Protein AF-A0A812TGK9-F1 (afdb_monomer)

Radius of gyration: 20.02 Å; Cα contacts (8 Å, |Δi|>4): 102; chains: 1; bounding box: 54×36×59 Å

Mean predicted aligned error: 5.16 Å

InterPro domains:
  IPR002073 3'5'-cyclic nucleotide phosphodiesterase, catalytic domain [PF00233] (1-72)
  IPR002073 3'5'-cyclic nucleotide phosphodiesterase, catalytic domain [PS51845] (1-90)
  IPR036971 3'5'-cyclic nucleotide phosphodiesterase, catalytic domain superfamily [G3DSA:1.10.1300.10] (1-104)

Structure (mmCIF, N/CA/C/O backbone):
data_AF-A0A812TGK9-F1
#
_entry.id   AF-A0A812TGK9-F1
#
loop_
_atom_site.group_PDB
_atom_site.id
_atom_site.type_symbol
_atom_site.label_atom_id
_atom_site.label_alt_id
_atom_site.label_comp_id
_atom_site.label_asym_id
_atom_site.label_entity_id
_atom_site.label_seq_id
_atom_site.pdbx_PDB_ins_code
_atom_site.Cartn_x
_atom_site.Cartn_y
_atom_site.Cartn_z
_atom_site.occupancy
_atom_site.B_iso_or_equiv
_atom_site.auth_seq_id
_atom_site.auth_comp_id
_atom_site.auth_asym_id
_atom_site.auth_atom_id
_atom_site.pdbx_PDB_model_num
ATOM 1 N N . MET A 1 1 ? 1.122 -6.229 -11.075 1.00 71.06 1 MET A N 1
ATOM 2 C CA . MET A 1 1 ? -0.104 -5.538 -10.624 1.00 71.06 1 MET A CA 1
ATOM 3 C C . MET A 1 1 ? -0.983 -5.276 -11.803 1.00 71.06 1 MET A C 1
ATOM 5 O O . MET A 1 1 ? -0.499 -5.173 -12.928 1.00 71.06 1 MET A O 1
ATOM 9 N N . LYS A 1 2 ? -2.269 -5.189 -11.517 1.00 90.00 2 LYS A N 1
ATOM 10 C CA . LYS A 1 2 ? -3.303 -4.942 -12.498 1.00 90.00 2 LYS A CA 1
ATOM 11 C C . LYS A 1 2 ? -3.607 -3.436 -12.560 1.00 90.00 2 LYS A C 1
ATOM 13 O O . LYS A 1 2 ? -3.146 -2.691 -11.689 1.00 90.00 2 LYS A O 1
ATOM 18 N N . PRO A 1 3 ? -4.330 -2.993 -13.598 1.00 94.69 3 PRO A N 1
ATOM 19 C CA . PRO A 1 3 ? -4.935 -1.670 -13.626 1.00 94.69 3 PRO A CA 1
ATOM 20 C C . PRO A 1 3 ? -5.719 -1.362 -12.348 1.00 94.69 3 PRO A C 1
ATOM 22 O O . PRO A 1 3 ? -6.228 -2.280 -11.699 1.00 94.69 3 PRO A O 1
ATOM 25 N N . TRP A 1 4 ? -5.836 -0.071 -12.039 1.00 97.00 4 TRP A N 1
ATOM 26 C CA . TRP A 1 4 ? -6.445 0.443 -10.814 1.00 97.00 4 TRP A CA 1
ATOM 27 C C . TRP A 1 4 ? -7.756 -0.252 -10.435 1.00 97.00 4 TRP A C 1
ATOM 29 O O . TRP A 1 4 ? -7.817 -0.854 -9.372 1.00 97.00 4 TRP A O 1
ATOM 39 N N . ALA A 1 5 ? -8.748 -0.260 -11.332 1.00 97.12 5 ALA A N 1
ATOM 40 C CA . ALA A 1 5 ? -10.080 -0.806 -11.049 1.00 97.12 5 ALA A CA 1
ATOM 41 C C . ALA A 1 5 ? -10.051 -2.268 -10.567 1.00 97.12 5 ALA A C 1
ATOM 43 O O . ALA A 1 5 ? -10.828 -2.665 -9.707 1.00 97.12 5 ALA A O 1
ATOM 44 N N . ILE A 1 6 ? -9.120 -3.071 -11.091 1.00 97.38 6 ILE A N 1
ATOM 45 C CA . ILE A 1 6 ? -8.958 -4.463 -10.661 1.00 97.38 6 ILE A CA 1
ATOM 46 C C . ILE A 1 6 ? -8.260 -4.519 -9.301 1.00 97.38 6 ILE A C 1
ATOM 48 O O . ILE A 1 6 ? -8.658 -5.295 -8.441 1.00 97.38 6 ILE A O 1
ATOM 52 N N . CYS A 1 7 ? -7.204 -3.728 -9.098 1.00 96.56 7 CYS A N 1
ATOM 53 C CA . CYS A 1 7 ? -6.488 -3.697 -7.823 1.00 96.56 7 CYS A CA 1
ATOM 54 C C . CYS A 1 7 ? -7.362 -3.193 -6.672 1.00 96.56 7 CYS A C 1
ATOM 56 O O . CYS A 1 7 ? -7.275 -3.738 -5.578 1.00 96.56 7 CYS A O 1
ATOM 58 N N . GLU A 1 8 ? -8.192 -2.189 -6.928 1.00 97.44 8 GLU A N 1
ATOM 59 C CA . GLU A 1 8 ? -9.154 -1.661 -5.970 1.00 97.44 8 GLU A CA 1
ATOM 60 C C . GLU A 1 8 ? -10.174 -2.732 -5.570 1.00 97.44 8 GLU A C 1
ATOM 62 O O . GLU A 1 8 ? -10.309 -3.041 -4.390 1.00 97.44 8 GLU A O 1
ATOM 67 N N . HIS A 1 9 ? -10.803 -3.372 -6.559 1.00 97.69 9 HIS A N 1
ATOM 68 C CA . HIS A 1 9 ? -11.790 -4.417 -6.310 1.00 97.69 9 HIS A CA 1
ATOM 69 C C . HIS A 1 9 ? -11.203 -5.623 -5.562 1.00 97.69 9 HIS A C 1
ATOM 71 O O . HIS A 1 9 ? -11.809 -6.134 -4.626 1.00 97.69 9 HIS A O 1
ATOM 77 N N . LEU A 1 10 ? -9.998 -6.070 -5.931 1.00 97.56 10 LEU A N 1
ATOM 78 C CA . LEU A 1 10 ? -9.329 -7.165 -5.223 1.00 97.56 10 LEU A CA 1
ATOM 79 C C . LEU A 1 10 ? -8.973 -6.788 -3.781 1.00 97.56 10 LEU A C 1
ATOM 81 O O . LEU A 1 10 ? -9.041 -7.643 -2.903 1.00 97.56 10 LEU A O 1
ATOM 85 N N . ALA A 1 11 ? -8.604 -5.529 -3.527 1.00 97.00 11 ALA A N 1
ATOM 86 C CA . ALA A 1 11 ? -8.357 -5.061 -2.169 1.00 97.00 11 ALA A CA 1
ATOM 87 C C . ALA A 1 11 ? -9.630 -5.110 -1.311 1.00 97.00 11 ALA A C 1
ATOM 89 O O . ALA A 1 11 ? -9.531 -5.460 -0.137 1.00 97.00 11 ALA A O 1
ATOM 90 N N . ASP A 1 12 ? -10.798 -4.810 -1.889 1.00 96.75 12 ASP A N 1
ATOM 91 C CA . ASP A 1 12 ? -12.084 -4.939 -1.192 1.00 96.75 12 ASP A CA 1
ATOM 92 C C . ASP A 1 12 ? -12.377 -6.385 -0.825 1.00 96.75 12 ASP A C 1
ATOM 94 O O . ASP A 1 12 ? -12.572 -6.675 0.350 1.00 96.75 12 ASP A O 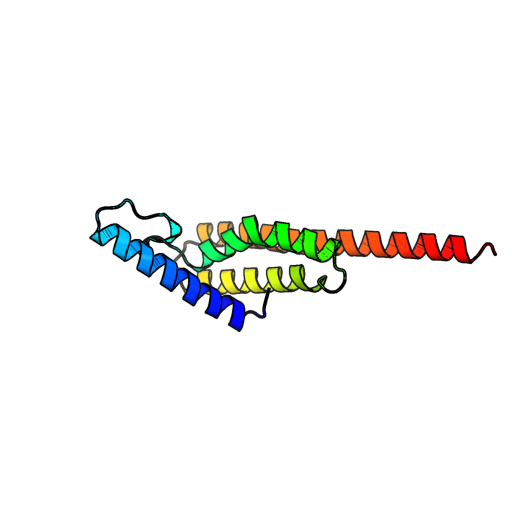1
ATOM 98 N N . LEU A 1 13 ? -12.291 -7.300 -1.792 1.00 98.25 13 LEU A N 1
ATOM 99 C CA . LEU A 1 13 ? -12.537 -8.722 -1.546 1.00 98.25 13 LEU A CA 1
ATOM 100 C C . LEU A 1 13 ? -11.600 -9.297 -0.471 1.00 98.25 13 LEU A C 1
ATOM 102 O O . LEU A 1 13 ? -12.047 -10.006 0.426 1.00 98.25 13 LEU A O 1
ATOM 106 N N . CYS A 1 14 ? -10.303 -8.970 -0.523 1.00 97.38 14 CYS A N 1
ATOM 107 C CA . CYS A 1 14 ? -9.351 -9.444 0.483 1.00 97.38 14 CYS A CA 1
ATOM 108 C C . CYS A 1 14 ? -9.638 -8.872 1.877 1.00 97.38 14 CYS A C 1
ATOM 110 O O . CYS A 1 14 ? -9.529 -9.591 2.868 1.00 97.38 14 CYS A O 1
ATOM 112 N N . LEU A 1 15 ? -9.983 -7.585 1.974 1.00 97.38 15 LEU A N 1
ATOM 113 C CA . LEU A 1 15 ? -10.309 -6.976 3.262 1.00 97.38 15 LEU A CA 1
ATOM 114 C C . LEU A 1 15 ? -11.630 -7.512 3.815 1.00 97.38 15 LEU A C 1
ATOM 116 O O . LEU A 1 15 ? -11.703 -7.782 5.006 1.00 97.38 15 LEU A O 1
ATOM 120 N N . GLU A 1 16 ? -12.642 -7.725 2.973 1.00 98.00 16 GLU A N 1
ATOM 121 C CA . GLU A 1 16 ? -13.896 -8.371 3.371 1.00 98.00 16 GLU A CA 1
ATOM 122 C C . GLU A 1 16 ? -13.652 -9.756 3.980 1.00 98.00 16 GLU A C 1
ATOM 124 O O . GLU A 1 16 ? -14.217 -10.066 5.030 1.00 98.00 16 GLU A O 1
ATOM 129 N N . GLU A 1 17 ? -12.768 -10.556 3.380 1.00 98.25 17 GLU A N 1
ATOM 130 C CA . GLU A 1 17 ? -12.376 -11.861 3.917 1.00 98.25 17 GLU A CA 1
ATOM 131 C C . GLU A 1 17 ? -11.661 -11.735 5.274 1.00 98.25 17 GLU A C 1
ATOM 133 O O . GLU A 1 17 ? -12.033 -12.414 6.235 1.00 98.25 17 GLU A O 1
ATOM 138 N N . PHE A 1 18 ? -10.690 -10.822 5.397 1.00 98.06 18 PHE A N 1
ATOM 139 C CA . PHE A 1 18 ? -9.988 -10.574 6.664 1.00 98.06 18 PHE A CA 1
ATOM 140 C C . PHE A 1 18 ? -10.938 -10.107 7.763 1.00 98.06 18 PHE A C 1
ATOM 142 O O . PHE A 1 18 ? -10.827 -10.532 8.912 1.00 98.06 18 PHE A O 1
ATOM 149 N N . PHE A 1 19 ? -11.901 -9.262 7.416 1.00 98.31 19 PHE A N 1
ATOM 150 C CA . PHE A 1 19 ? -12.887 -8.768 8.362 1.00 98.31 19 PHE A CA 1
ATOM 151 C C . PHE A 1 19 ? -13.874 -9.853 8.782 1.00 98.31 19 PHE A C 1
ATOM 153 O O . PHE A 1 19 ? -14.203 -9.941 9.961 1.00 98.31 19 PHE A O 1
ATOM 160 N N . ALA A 1 20 ? -14.309 -10.714 7.860 1.00 98.25 20 ALA A N 1
ATOM 161 C CA . ALA A 1 20 ? -15.135 -11.869 8.200 1.00 98.25 20 ALA A CA 1
ATOM 162 C C . ALA A 1 20 ? -14.403 -12.815 9.167 1.00 98.25 20 ALA A C 1
ATOM 164 O O . ALA A 1 20 ? -14.996 -13.298 10.134 1.00 98.25 20 ALA A O 1
ATOM 165 N N . GLN A 1 21 ? -13.100 -13.030 8.956 1.00 98.38 21 GLN A N 1
ATOM 166 C CA . GLN A 1 21 ? -12.271 -13.766 9.908 1.00 98.38 21 GLN A CA 1
ATOM 167 C C . GLN A 1 21 ? -12.205 -13.051 11.266 1.00 98.38 21 GLN A C 1
ATOM 169 O O . GLN A 1 21 ? -12.410 -13.690 12.296 1.00 98.38 21 GLN A O 1
ATOM 174 N N . GLY A 1 22 ? -11.951 -11.741 11.286 1.00 98.25 22 GLY A N 1
ATOM 175 C CA . GLY A 1 22 ? -11.844 -10.968 12.524 1.00 98.25 22 GLY A CA 1
ATOM 176 C C . GLY A 1 22 ? -13.132 -10.939 13.339 1.00 98.25 22 GLY A C 1
ATOM 177 O O . GLY A 1 22 ? -13.092 -11.068 14.561 1.00 98.25 22 GLY A O 1
ATOM 178 N N . ASP A 1 23 ? -14.285 -10.848 12.682 1.00 98.06 23 ASP A N 1
ATOM 179 C CA . ASP A 1 23 ? -15.582 -10.950 13.351 1.00 98.06 23 ASP A CA 1
ATOM 180 C C . ASP A 1 23 ? -15.753 -12.328 13.994 1.00 98.06 23 ASP A C 1
ATOM 182 O O . ASP A 1 23 ? -16.195 -12.434 15.141 1.00 98.06 23 ASP A O 1
ATOM 186 N N . LYS A 1 24 ? -15.313 -13.391 13.306 1.00 98.12 24 LYS A N 1
ATOM 187 C CA . LYS A 1 24 ? -15.358 -14.737 13.874 1.00 98.12 24 LYS A CA 1
ATOM 188 C C . LYS A 1 24 ? -14.406 -14.906 15.057 1.00 98.12 24 LYS A C 1
ATOM 190 O O . LYS A 1 24 ? -14.761 -15.560 16.036 1.00 98.12 24 LYS A O 1
ATOM 195 N N . GLU A 1 25 ? -13.222 -14.301 14.993 1.00 98.12 25 GLU A N 1
ATOM 196 C CA . GLU A 1 25 ? -12.275 -14.242 16.111 1.00 98.12 25 GLU A CA 1
ATOM 197 C C . GLU A 1 25 ? -12.919 -13.553 17.330 1.00 98.12 25 GLU A C 1
ATOM 199 O O . GLU A 1 25 ? -12.869 -14.114 18.428 1.00 98.12 25 GLU A O 1
ATOM 204 N N . LYS A 1 26 ? -13.623 -12.421 17.138 1.00 96.50 26 LYS A N 1
ATOM 205 C CA . LYS A 1 26 ? -14.378 -11.725 18.205 1.00 96.50 26 LYS A CA 1
ATOM 206 C C . LYS A 1 26 ? -15.441 -12.627 18.835 1.00 96.50 26 LYS A C 1
ATOM 208 O O . LYS A 1 26 ? -15.496 -12.731 20.059 1.00 96.50 26 LYS A O 1
ATOM 213 N N . GLU A 1 27 ? -16.260 -13.296 18.020 1.00 97.44 27 GLU A N 1
ATOM 214 C CA . GLU A 1 27 ? -17.310 -14.211 18.497 1.00 97.44 27 GLU A CA 1
ATOM 215 C C . GLU A 1 27 ? -16.757 -15.363 19.345 1.00 97.44 27 GLU A C 1
ATOM 217 O O . GLU A 1 27 ? -17.390 -15.793 20.307 1.00 97.44 27 GLU A O 1
ATOM 222 N N . LEU A 1 28 ? -15.579 -15.873 18.981 1.00 97.44 28 LEU A N 1
ATOM 223 C CA . LEU A 1 28 ? -14.926 -16.989 19.665 1.00 97.44 28 LEU A CA 1
ATOM 224 C C . LEU A 1 28 ? -14.090 -16.551 20.879 1.00 97.44 28 LEU A C 1
ATOM 226 O O . LEU A 1 28 ? -13.505 -17.403 21.547 1.00 97.44 28 LEU A O 1
ATOM 230 N N . GLY A 1 29 ? -14.006 -15.249 21.172 1.00 96.81 29 GLY A N 1
ATOM 231 C CA . GLY A 1 29 ? -13.150 -14.712 22.234 1.00 96.81 29 GLY A CA 1
ATOM 232 C C . GLY A 1 29 ? -11.649 -14.827 21.934 1.00 96.81 29 GLY A C 1
ATOM 233 O O . GLY A 1 29 ? -10.834 -14.812 22.857 1.00 96.81 29 GLY A O 1
ATOM 234 N N . ILE A 1 30 ? -11.275 -14.957 20.658 1.00 96.94 30 ILE A N 1
ATOM 235 C CA . ILE A 1 30 ? -9.887 -15.033 20.192 1.00 96.94 30 ILE A CA 1
ATOM 236 C C . ILE A 1 30 ? -9.373 -13.607 19.930 1.00 96.94 30 ILE A C 1
ATOM 238 O O . ILE A 1 30 ? -10.102 -12.785 19.371 1.00 96.94 30 ILE A O 1
ATOM 242 N N . PRO A 1 31 ? -8.120 -13.278 20.298 1.00 96.81 31 PRO A N 1
ATOM 243 C CA . PRO A 1 31 ? -7.530 -11.990 19.953 1.00 96.81 31 PRO A CA 1
ATOM 244 C C . PRO A 1 31 ? -7.509 -11.745 18.436 1.00 96.81 31 PRO A C 1
ATOM 246 O O . PRO A 1 31 ? -6.851 -12.470 17.689 1.00 96.81 31 PRO A O 1
ATOM 249 N N . VAL A 1 32 ? -8.195 -10.685 18.005 1.00 97.31 32 VAL A N 1
ATOM 250 C CA . VAL A 1 32 ? -8.310 -10.301 16.592 1.00 97.31 32 VAL A CA 1
ATOM 251 C C . VAL A 1 32 ? -6.984 -9.764 16.072 1.00 97.31 32 VAL A C 1
ATOM 253 O O . VAL A 1 32 ? -6.366 -8.896 16.697 1.00 97.31 32 VAL A O 1
ATOM 256 N N . GLN A 1 33 ? -6.551 -10.247 14.909 1.00 94.56 33 GLN A N 1
ATOM 257 C CA . GLN A 1 33 ? -5.344 -9.729 14.262 1.00 94.56 33 GLN A CA 1
ATOM 258 C C . GLN A 1 33 ? -5.558 -8.311 13.715 1.00 94.56 33 GLN A C 1
ATOM 260 O O . GLN A 1 33 ? -6.646 -7.944 13.284 1.00 94.56 33 GLN A O 1
ATOM 265 N N . MET A 1 34 ? -4.493 -7.505 13.680 1.00 92.81 34 MET A N 1
ATOM 266 C CA . MET A 1 34 ? -4.573 -6.074 13.342 1.00 92.81 34 MET A CA 1
ATOM 267 C C . MET A 1 34 ? -5.268 -5.781 12.000 1.00 92.81 34 MET A C 1
ATOM 269 O O . MET A 1 34 ? -6.011 -4.809 11.907 1.00 92.81 34 MET A O 1
ATOM 273 N N . LEU A 1 35 ? -5.029 -6.599 10.970 1.00 94.50 35 LEU A N 1
ATOM 274 C CA . LEU A 1 35 ? -5.623 -6.419 9.637 1.00 94.50 35 LEU A CA 1
ATOM 275 C C . LEU A 1 35 ? -7.034 -7.010 9.506 1.00 94.50 35 LEU A C 1
ATOM 277 O O . LEU A 1 35 ? -7.717 -6.724 8.527 1.00 94.50 35 LEU A O 1
ATOM 281 N N . ASN A 1 36 ? -7.463 -7.794 10.492 1.00 97.19 36 ASN A N 1
ATOM 282 C CA . ASN A 1 36 ? -8.768 -8.443 10.520 1.00 97.19 36 ASN A CA 1
ATOM 283 C C . ASN A 1 36 ? -9.810 -7.591 11.263 1.00 97.19 36 ASN A C 1
ATOM 285 O O . ASN A 1 36 ? -11.006 -7.848 11.178 1.00 97.19 36 ASN A O 1
ATOM 289 N N . ASP A 1 37 ? -9.384 -6.558 11.995 1.00 96.56 37 ASP A N 1
ATOM 290 C CA . ASP A 1 37 ? -10.290 -5.701 12.757 1.00 96.56 37 ASP A CA 1
ATOM 291 C C . ASP A 1 37 ? -10.833 -4.547 11.897 1.00 96.56 37 ASP A C 1
ATOM 293 O O . ASP A 1 37 ? -10.199 -3.493 11.765 1.00 96.56 37 ASP A O 1
ATOM 297 N N . ARG A 1 38 ? -12.031 -4.735 11.325 1.00 95.75 38 ARG A N 1
ATOM 298 C CA . ARG A 1 38 ? -12.710 -3.739 10.470 1.00 95.75 38 ARG A CA 1
ATOM 299 C C . ARG A 1 38 ? -12.893 -2.368 11.123 1.00 95.75 38 ARG A C 1
ATOM 301 O O . ARG A 1 38 ? -12.960 -1.367 10.418 1.00 95.75 38 ARG A O 1
ATOM 308 N N . ASP A 1 39 ? -12.912 -2.312 12.453 1.00 93.19 39 ASP A N 1
ATOM 309 C CA . ASP A 1 39 ? -13.086 -1.069 13.211 1.00 93.19 39 ASP A CA 1
ATOM 310 C C . ASP A 1 39 ? -11.791 -0.241 13.287 1.00 93.19 39 ASP A C 1
ATOM 312 O O . ASP A 1 39 ? -11.813 0.934 13.652 1.00 93.19 39 ASP A O 1
ATOM 316 N N . LYS A 1 40 ? -10.642 -0.848 12.960 1.00 93.19 40 LYS A N 1
ATOM 317 C CA . LYS A 1 40 ? -9.313 -0.229 13.088 1.00 93.19 40 LYS A CA 1
ATOM 318 C C . LYS A 1 40 ? -8.582 -0.071 11.762 1.00 93.19 40 LYS A C 1
ATOM 320 O O . LYS A 1 40 ? -7.670 0.752 11.662 1.00 93.19 40 LYS A O 1
ATOM 325 N N . VAL A 1 41 ? -8.932 -0.858 10.748 1.00 95.50 41 VAL A N 1
ATOM 326 C CA . VAL A 1 41 ? -8.221 -0.832 9.468 1.00 95.50 41 VAL A CA 1
ATOM 327 C C . VAL A 1 41 ? -8.589 0.409 8.659 1.00 95.50 41 VAL A C 1
ATOM 329 O O . VAL A 1 41 ? -9.698 0.558 8.155 1.00 95.50 41 VAL A O 1
ATOM 332 N N . ASN A 1 42 ? -7.598 1.270 8.424 1.00 95.25 42 ASN A N 1
ATOM 333 C CA . ASN A 1 42 ? -7.669 2.270 7.366 1.00 95.25 42 ASN A CA 1
ATOM 334 C C . ASN A 1 42 ? -7.285 1.612 6.031 1.00 95.25 42 ASN A C 1
ATOM 336 O O . ASN A 1 42 ? -6.101 1.371 5.774 1.00 95.25 42 ASN A O 1
ATOM 340 N N . ARG A 1 43 ? -8.284 1.316 5.188 1.00 95.38 43 ARG A N 1
ATOM 341 C CA . ARG A 1 43 ? -8.106 0.619 3.900 1.00 95.38 43 ARG A CA 1
ATOM 342 C C . ARG A 1 43 ? -7.007 1.252 3.032 1.00 95.38 43 ARG A C 1
ATOM 344 O O . ARG A 1 43 ? -6.045 0.544 2.737 1.00 95.38 43 ARG A O 1
ATOM 351 N N . PRO A 1 44 ? -7.055 2.550 2.669 1.00 96.44 44 PRO A N 1
ATOM 352 C CA . PRO A 1 44 ? -6.009 3.142 1.835 1.00 96.44 44 PRO A CA 1
ATOM 353 C C . PRO A 1 44 ? -4.604 3.041 2.433 1.00 96.44 44 PRO A C 1
ATOM 355 O O . PRO A 1 44 ? -3.656 2.668 1.743 1.00 96.44 44 PRO A O 1
ATOM 358 N N . ASN A 1 45 ? -4.459 3.322 3.729 1.00 95.44 45 ASN A N 1
ATOM 359 C CA . ASN A 1 45 ? -3.163 3.280 4.399 1.00 95.44 45 ASN A CA 1
ATOM 360 C C . ASN A 1 45 ? -2.599 1.848 4.451 1.00 95.44 45 ASN A C 1
ATOM 362 O O . ASN A 1 45 ? -1.414 1.639 4.174 1.00 95.44 45 ASN A O 1
ATOM 366 N N . SER A 1 46 ? -3.462 0.862 4.718 1.00 96.69 46 SER A N 1
ATOM 367 C CA . SER A 1 46 ? -3.122 -0.564 4.689 1.00 96.69 46 SER A CA 1
ATOM 368 C C . SER A 1 46 ? -2.605 -0.992 3.310 1.00 96.69 46 SER A C 1
ATOM 370 O O . SER A 1 46 ? -1.532 -1.590 3.208 1.00 96.69 46 SER A O 1
ATOM 372 N N . GLN A 1 47 ? -3.287 -0.589 2.232 1.00 97.81 47 GLN A N 1
ATOM 373 C CA . GLN A 1 47 ? -2.882 -0.920 0.861 1.00 97.81 47 GLN A CA 1
ATOM 374 C C . GLN A 1 47 ? -1.565 -0.242 0.456 1.00 97.81 47 GLN A C 1
ATOM 376 O O . GLN A 1 47 ? -0.695 -0.886 -0.133 1.00 97.81 47 GLN A O 1
ATOM 381 N N . VAL A 1 48 ? -1.356 1.025 0.835 1.00 97.88 48 VAL A N 1
ATOM 382 C CA . VAL A 1 48 ? -0.066 1.713 0.635 1.00 97.88 48 VAL A CA 1
ATOM 383 C C . VAL A 1 48 ? 1.056 1.006 1.400 1.00 97.88 48 VAL A C 1
ATOM 385 O O . VAL A 1 48 ? 2.145 0.836 0.857 1.00 97.88 48 VAL A O 1
ATOM 388 N N . GLY A 1 49 ? 0.802 0.540 2.627 1.00 97.06 49 GLY A N 1
ATOM 389 C CA . GLY A 1 49 ? 1.764 -0.254 3.401 1.00 97.06 49 GLY A CA 1
ATOM 390 C C . GLY A 1 49 ? 2.113 -1.579 2.747 1.00 97.06 49 GLY A C 1
ATOM 391 O O . GLY A 1 49 ? 3.292 -1.904 2.609 1.00 97.06 49 GLY A O 1
ATOM 392 N N . PHE A 1 50 ? 1.112 -2.313 2.274 1.00 97.19 50 PHE A N 1
ATOM 393 C CA . PHE A 1 50 ? 1.340 -3.561 1.561 1.00 97.19 50 PHE A CA 1
ATOM 394 C C . PHE A 1 50 ? 2.151 -3.344 0.274 1.00 97.19 50 PHE A C 1
ATOM 396 O O . PHE A 1 50 ? 3.095 -4.090 -0.007 1.00 97.19 50 PHE A O 1
ATOM 403 N N . ILE A 1 51 ? 1.859 -2.270 -0.468 1.00 97.75 51 ILE A N 1
ATOM 404 C CA . ILE A 1 51 ? 2.655 -1.877 -1.631 1.00 97.75 51 ILE A CA 1
ATOM 405 C C . ILE A 1 51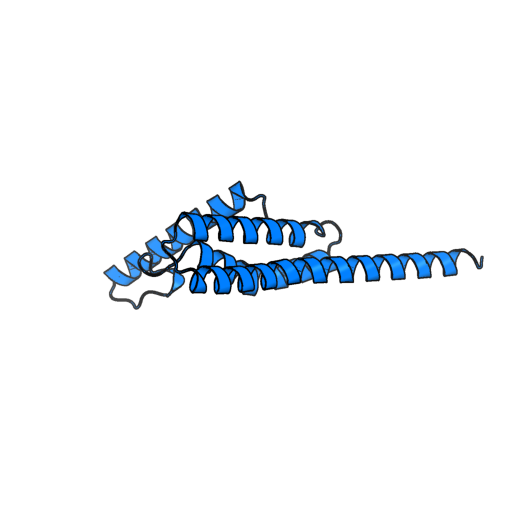 ? 4.097 -1.551 -1.232 1.00 97.75 51 ILE A C 1
ATOM 407 O O . ILE A 1 51 ? 5.022 -2.082 -1.838 1.00 97.75 51 ILE A O 1
ATOM 411 N N . GLU A 1 52 ? 4.299 -0.706 -0.223 1.00 97.69 52 GLU A N 1
ATOM 412 C CA . GLU A 1 52 ? 5.619 -0.236 0.209 1.00 97.69 52 GLU A CA 1
ATOM 413 C C . GLU A 1 52 ? 6.532 -1.381 0.665 1.00 97.69 52 GLU A C 1
ATOM 415 O O . GLU A 1 52 ? 7.698 -1.447 0.256 1.00 97.69 52 GLU A O 1
ATOM 420 N N . PHE A 1 53 ? 6.005 -2.280 1.498 1.00 97.38 53 PHE A N 1
ATOM 421 C CA . PHE A 1 53 ? 6.817 -3.263 2.214 1.00 97.38 53 PHE A CA 1
ATOM 422 C C . PHE A 1 53 ? 6.851 -4.643 1.559 1.00 97.38 53 PHE A C 1
ATOM 424 O O . PHE A 1 53 ? 7.851 -5.341 1.708 1.00 97.38 53 PHE A O 1
ATOM 431 N N . VAL A 1 54 ? 5.814 -5.035 0.813 1.00 96.94 54 VAL A N 1
ATOM 432 C CA . VAL A 1 54 ? 5.721 -6.384 0.227 1.00 96.94 54 VAL A CA 1
ATOM 433 C C . VAL A 1 54 ? 5.824 -6.333 -1.291 1.00 96.94 54 VAL A C 1
ATOM 435 O O . VAL A 1 54 ? 6.693 -6.974 -1.886 1.00 96.94 54 VAL A O 1
ATOM 438 N N . ILE A 1 55 ? 4.964 -5.547 -1.940 1.00 96.94 55 ILE A N 1
ATOM 439 C CA . ILE A 1 55 ? 4.841 -5.603 -3.399 1.00 96.94 55 ILE A CA 1
ATOM 440 C C . ILE A 1 55 ? 5.977 -4.859 -4.103 1.00 96.94 55 ILE A C 1
ATOM 442 O O . ILE A 1 55 ? 6.448 -5.328 -5.137 1.00 96.94 55 ILE A O 1
ATOM 446 N N . ALA A 1 56 ? 6.449 -3.733 -3.565 1.00 96.12 56 ALA A N 1
ATOM 447 C CA . ALA A 1 56 ? 7.518 -2.953 -4.179 1.00 96.12 56 ALA A CA 1
ATOM 448 C C . ALA A 1 56 ? 8.837 -3.741 -4.298 1.00 96.12 56 ALA A C 1
ATOM 450 O O . ALA A 1 56 ? 9.344 -3.827 -5.419 1.00 96.12 56 ALA A O 1
ATOM 451 N N . PRO A 1 57 ? 9.372 -4.383 -3.232 1.00 95.81 57 PRO A N 1
ATOM 452 C CA . PRO A 1 57 ? 10.557 -5.233 -3.363 1.00 95.81 57 PRO A CA 1
ATOM 453 C C . PRO A 1 57 ? 10.374 -6.356 -4.388 1.00 95.81 57 PRO A C 1
ATOM 455 O O . PRO A 1 57 ? 11.247 -6.564 -5.227 1.00 95.81 57 PRO A O 1
ATOM 458 N N . LEU A 1 58 ? 9.228 -7.044 -4.363 1.00 96.00 58 LEU A N 1
ATOM 459 C CA . LEU A 1 58 ? 8.939 -8.137 -5.291 1.00 96.00 58 LEU A CA 1
ATOM 460 C C . LEU A 1 58 ? 8.916 -7.653 -6.748 1.00 96.00 58 LEU A C 1
ATOM 462 O O . LEU A 1 58 ? 9.549 -8.246 -7.619 1.00 96.00 58 LEU A O 1
ATOM 466 N N . ALA A 1 59 ? 8.212 -6.555 -7.012 1.00 95.06 59 ALA A N 1
ATOM 467 C CA . ALA A 1 59 ? 8.060 -5.993 -8.347 1.00 95.06 59 ALA A CA 1
ATOM 468 C C . ALA A 1 59 ? 9.384 -5.542 -8.962 1.00 95.06 59 ALA A C 1
ATOM 470 O O . ALA A 1 59 ? 9.600 -5.741 -10.156 1.00 95.06 59 ALA A O 1
ATOM 471 N N . GLU A 1 60 ? 10.268 -4.953 -8.157 1.00 93.56 60 GLU A N 1
ATOM 472 C CA . GLU A 1 60 ? 11.607 -4.559 -8.594 1.00 93.56 60 GLU A CA 1
ATOM 473 C C . GLU A 1 60 ? 12.416 -5.779 -9.038 1.00 93.56 60 GLU A C 1
ATOM 475 O O . GLU A 1 60 ? 12.963 -5.781 -10.140 1.00 93.56 60 GLU A O 1
ATOM 480 N N . GLN A 1 61 ? 12.433 -6.852 -8.239 1.00 93.94 61 GLN A N 1
ATOM 481 C CA . GLN A 1 61 ? 13.130 -8.086 -8.619 1.00 93.94 61 GLN A CA 1
ATOM 482 C C . GLN A 1 61 ? 12.530 -8.706 -9.886 1.00 93.94 61 GLN A C 1
ATOM 484 O O . GLN A 1 61 ? 13.259 -9.043 -10.818 1.00 93.94 61 GLN A O 1
ATOM 489 N N . MET A 1 62 ? 11.198 -8.782 -9.974 1.00 94.81 62 MET A N 1
ATOM 490 C CA . MET A 1 62 ? 10.510 -9.306 -11.158 1.00 94.81 62 MET A CA 1
ATOM 491 C C . MET A 1 62 ? 10.834 -8.500 -12.417 1.00 94.81 62 MET A C 1
ATOM 493 O O . MET A 1 62 ? 11.104 -9.084 -13.461 1.00 94.81 62 MET A O 1
ATOM 497 N N . ALA A 1 63 ? 10.837 -7.170 -12.332 1.00 93.12 63 ALA A N 1
ATOM 498 C CA . ALA A 1 63 ? 11.136 -6.309 -13.468 1.00 93.12 63 ALA A CA 1
ATOM 499 C C . ALA A 1 63 ? 12.615 -6.383 -13.891 1.00 93.12 63 ALA A C 1
ATOM 501 O O . ALA A 1 63 ? 12.906 -6.176 -15.068 1.00 93.12 63 ALA A O 1
ATOM 502 N N . MET A 1 64 ? 13.544 -6.670 -12.970 1.00 90.75 64 MET A N 1
ATOM 503 C CA . MET A 1 64 ? 14.950 -6.916 -13.319 1.00 90.75 64 MET A CA 1
ATOM 504 C C . MET A 1 64 ? 15.139 -8.246 -14.049 1.00 90.75 64 MET A C 1
ATOM 506 O O . MET A 1 64 ? 15.834 -8.280 -15.059 1.00 90.75 64 MET A O 1
ATOM 510 N N . ILE A 1 65 ? 14.519 -9.320 -13.552 1.00 93.06 65 ILE A N 1
ATOM 511 C CA . ILE A 1 65 ? 14.687 -10.677 -14.094 1.00 93.06 65 ILE A CA 1
ATOM 512 C C . ILE A 1 65 ? 13.913 -10.851 -15.406 1.00 93.06 65 ILE A C 1
ATOM 514 O O . ILE A 1 65 ? 14.393 -11.494 -16.335 1.00 93.06 65 ILE A O 1
ATOM 518 N N . PHE A 1 66 ? 12.720 -10.261 -15.497 1.00 93.94 66 PHE A N 1
ATOM 519 C CA . PHE A 1 66 ? 11.825 -10.393 -16.641 1.00 93.94 66 PHE A CA 1
ATOM 520 C C . PHE A 1 66 ? 11.609 -9.021 -17.294 1.00 93.94 66 PHE A C 1
ATOM 522 O O . PHE A 1 66 ? 10.737 -8.260 -16.863 1.00 93.94 66 PHE A O 1
ATOM 529 N N . PRO A 1 67 ? 12.350 -8.683 -18.368 1.00 88.12 67 PRO A N 1
ATOM 530 C CA . PRO A 1 67 ? 12.267 -7.369 -19.005 1.00 88.12 67 PRO A CA 1
ATOM 531 C C . PRO A 1 67 ? 10.857 -6.977 -19.458 1.00 88.12 67 PRO A C 1
ATOM 533 O O . PRO A 1 67 ? 10.501 -5.804 -19.354 1.00 88.12 67 PRO A O 1
ATOM 536 N N . GLY A 1 68 ? 10.034 -7.950 -19.876 1.00 92.75 68 GLY A N 1
ATOM 537 C CA . GLY A 1 68 ? 8.629 -7.743 -20.255 1.00 92.75 68 GLY A CA 1
ATOM 538 C C . GLY A 1 68 ? 7.719 -7.271 -19.112 1.00 92.75 68 GLY A C 1
ATOM 539 O O . GLY A 1 68 ? 6.578 -6.889 -19.350 1.00 92.75 68 GLY A O 1
ATOM 540 N N . LEU A 1 69 ? 8.219 -7.261 -17.874 1.00 94.31 69 LEU A N 1
ATOM 541 C CA . LEU A 1 69 ? 7.529 -6.765 -16.686 1.00 94.31 69 LEU A CA 1
ATOM 542 C C . LEU A 1 69 ? 8.025 -5.375 -16.243 1.00 94.31 69 LEU A C 1
ATOM 544 O O . LEU A 1 69 ? 7.729 -4.933 -15.133 1.00 94.31 69 LEU A O 1
ATOM 548 N N . SER A 1 70 ? 8.751 -4.646 -17.098 1.00 90.62 70 SER A N 1
ATOM 549 C CA . SER A 1 70 ? 9.232 -3.279 -16.822 1.00 90.62 70 SER A CA 1
ATOM 550 C C . SER A 1 70 ? 8.124 -2.258 -16.546 1.00 90.62 70 SER A C 1
ATOM 552 O O . SER A 1 70 ? 8.384 -1.228 -15.933 1.00 90.62 70 SER A O 1
ATOM 554 N N . PHE A 1 71 ? 6.885 -2.549 -16.945 1.00 91.25 71 PHE A N 1
ATOM 555 C CA . PHE A 1 71 ? 5.727 -1.696 -16.680 1.00 91.25 71 PHE A CA 1
ATOM 556 C C . PHE A 1 71 ? 5.251 -1.750 -15.216 1.00 91.25 71 PHE A C 1
ATOM 558 O O . PHE A 1 71 ? 4.528 -0.860 -14.768 1.00 91.25 71 PHE A O 1
ATOM 565 N N . LEU A 1 72 ? 5.636 -2.783 -14.452 1.00 94.12 72 LEU A N 1
ATOM 566 C CA . LEU A 1 72 ? 5.136 -3.002 -13.091 1.00 94.12 72 LEU A CA 1
ATOM 567 C C . LEU A 1 72 ? 5.395 -1.820 -12.135 1.00 94.12 72 LEU A C 1
ATOM 569 O O . LEU A 1 72 ? 4.444 -1.410 -11.468 1.00 94.12 72 LEU A O 1
ATOM 573 N N . PRO A 1 73 ? 6.604 -1.224 -12.060 1.00 93.12 73 PRO A N 1
ATOM 574 C CA . PRO A 1 73 ? 6.862 -0.096 -11.161 1.00 93.12 73 PRO A CA 1
ATOM 575 C C . PRO A 1 73 ? 6.029 1.146 -11.503 1.00 93.12 73 PRO A C 1
ATOM 577 O O . PRO A 1 73 ? 5.573 1.847 -10.601 1.00 93.12 73 PRO A O 1
ATOM 580 N N . ALA A 1 74 ? 5.776 1.401 -12.792 1.00 92.19 74 ALA A N 1
ATOM 581 C CA . ALA A 1 74 ? 4.923 2.510 -13.219 1.00 92.19 74 ALA A CA 1
ATOM 582 C C . ALA A 1 74 ? 3.468 2.291 -12.772 1.00 92.19 74 ALA A C 1
ATOM 584 O O . ALA A 1 74 ? 2.870 3.183 -12.168 1.00 92.19 74 ALA A O 1
ATOM 585 N N . ASN A 1 75 ? 2.936 1.078 -12.963 1.00 95.19 75 ASN A N 1
ATOM 586 C CA . ASN A 1 75 ? 1.596 0.724 -12.488 1.00 95.19 75 ASN A CA 1
ATOM 587 C C . ASN A 1 75 ? 1.479 0.797 -10.956 1.00 95.19 75 ASN A C 1
ATOM 589 O O . ASN A 1 75 ? 0.462 1.269 -10.453 1.00 95.19 75 ASN A O 1
ATOM 593 N N . LEU A 1 76 ? 2.501 0.373 -10.197 1.00 96.31 76 LEU A N 1
ATOM 594 C CA . LEU A 1 76 ? 2.501 0.554 -8.737 1.00 96.31 76 LEU A CA 1
ATOM 595 C C . LEU A 1 76 ? 2.476 2.012 -8.333 1.00 96.31 76 LEU A C 1
ATOM 597 O O . LEU A 1 76 ? 1.752 2.360 -7.404 1.00 96.31 76 LEU A O 1
ATOM 601 N N . SER A 1 77 ? 3.274 2.848 -8.997 1.00 96.62 77 SER A N 1
ATOM 602 C CA . SER A 1 77 ? 3.310 4.273 -8.699 1.00 96.62 77 SER A CA 1
ATOM 603 C C . SER A 1 77 ? 1.924 4.891 -8.880 1.00 96.62 77 SER A C 1
ATOM 605 O O . SER A 1 77 ? 1.468 5.596 -7.985 1.00 96.62 77 SER A O 1
ATOM 607 N N . ALA A 1 78 ? 1.239 4.577 -9.985 1.00 97.19 78 ALA A N 1
ATOM 608 C CA . ALA A 1 78 ? -0.115 5.060 -10.249 1.00 97.19 78 ALA A CA 1
ATOM 609 C C . ALA A 1 78 ? -1.126 4.542 -9.211 1.00 97.19 78 ALA A C 1
ATOM 611 O O . ALA A 1 78 ? -1.844 5.326 -8.602 1.00 97.19 78 ALA A O 1
ATOM 612 N N . ASN A 1 79 ? -1.126 3.237 -8.919 1.00 97.88 79 ASN A N 1
ATOM 613 C CA . ASN A 1 79 ? -2.031 2.673 -7.912 1.00 97.88 79 ASN A CA 1
ATOM 614 C C . ASN A 1 79 ? -1.783 3.263 -6.513 1.00 97.88 79 ASN A C 1
ATOM 616 O O . ASN A 1 79 ? -2.728 3.499 -5.771 1.00 97.88 79 ASN A O 1
ATOM 620 N N . THR A 1 80 ? -0.524 3.531 -6.151 1.00 98.06 80 THR A N 1
ATOM 621 C CA . THR A 1 80 ? -0.170 4.178 -4.875 1.00 98.06 80 THR A CA 1
ATOM 622 C C . THR A 1 80 ? -0.744 5.594 -4.792 1.00 98.06 80 THR A C 1
ATOM 624 O O . THR A 1 80 ? -1.225 5.995 -3.737 1.00 98.06 80 THR A O 1
ATOM 627 N N . GLN A 1 81 ? -0.728 6.343 -5.899 1.00 97.88 81 GLN A N 1
ATOM 628 C CA . GLN A 1 81 ? -1.322 7.682 -5.968 1.00 97.88 81 GLN A CA 1
ATOM 629 C C . GLN A 1 81 ? -2.848 7.631 -5.859 1.00 97.88 81 GLN A C 1
ATOM 631 O O . GLN A 1 81 ? -3.412 8.375 -5.066 1.00 97.88 81 GLN A O 1
ATOM 636 N N . ASN A 1 82 ? -3.506 6.700 -6.548 1.00 98.00 82 ASN A N 1
ATOM 637 C CA . ASN A 1 82 ? -4.961 6.540 -6.458 1.00 98.00 82 ASN A CA 1
ATOM 638 C C . ASN A 1 82 ? -5.412 6.177 -5.032 1.00 98.00 82 ASN A C 1
ATOM 640 O O . ASN A 1 82 ? -6.384 6.730 -4.522 1.00 98.00 82 ASN A O 1
ATOM 644 N N . TRP A 1 83 ? -4.664 5.313 -4.334 1.00 98.00 83 TRP A N 1
ATOM 645 C CA . TRP A 1 83 ? -4.900 5.071 -2.907 1.00 98.00 83 TRP A CA 1
ATOM 646 C C . TRP A 1 83 ? -4.753 6.343 -2.072 1.00 98.00 83 TRP A C 1
ATOM 648 O O . TRP A 1 83 ? -5.523 6.552 -1.132 1.00 98.00 83 TRP A O 1
ATOM 658 N N . ALA A 1 84 ? -3.794 7.204 -2.416 1.00 96.94 84 ALA A N 1
ATOM 659 C CA . ALA A 1 84 ? -3.623 8.479 -1.739 1.00 96.94 84 ALA A CA 1
ATOM 660 C C . ALA A 1 84 ? -4.825 9.408 -1.930 1.00 96.94 84 ALA A C 1
ATOM 662 O O . ALA A 1 84 ? -5.278 10.036 -0.975 1.00 96.94 84 ALA A O 1
ATOM 663 N N . GLU A 1 85 ? -5.370 9.459 -3.143 1.00 96.44 85 GLU A N 1
ATOM 664 C CA . GLU A 1 85 ? -6.561 10.243 -3.466 1.00 96.44 85 GLU A CA 1
ATOM 665 C C . GLU A 1 85 ? -7.788 9.754 -2.696 1.00 96.44 85 GLU A C 1
ATOM 667 O O . GLU A 1 85 ? -8.469 10.568 -2.073 1.00 96.44 85 GLU A O 1
ATOM 672 N N . ILE A 1 86 ? -8.022 8.437 -2.644 1.00 96.25 86 ILE A N 1
ATOM 673 C CA . ILE A 1 86 ? -9.120 7.857 -1.853 1.00 96.25 86 ILE A CA 1
ATOM 674 C C . ILE A 1 86 ? -8.983 8.213 -0.378 1.00 96.25 86 ILE A C 1
ATOM 676 O O . ILE A 1 86 ? -9.965 8.588 0.262 1.00 96.25 86 ILE A O 1
ATOM 680 N N . TRP A 1 87 ? -7.770 8.113 0.173 1.00 96.31 87 TRP A N 1
ATOM 681 C CA . TRP A 1 87 ? -7.536 8.479 1.565 1.00 96.31 87 TRP A CA 1
ATOM 682 C C . TRP A 1 87 ? -7.896 9.943 1.822 1.00 96.31 87 TRP A C 1
ATOM 684 O O . TRP A 1 87 ? -8.640 10.226 2.754 1.00 96.31 87 TRP A O 1
ATOM 694 N N . LYS A 1 88 ? -7.444 10.864 0.962 1.00 93.62 88 LYS A N 1
ATOM 695 C CA . LYS A 1 88 ? -7.737 12.297 1.102 1.00 93.62 88 LYS A CA 1
ATOM 696 C C . LYS A 1 88 ? -9.228 12.604 0.980 1.00 93.62 88 LYS A C 1
ATOM 698 O O . LYS A 1 88 ? -9.733 13.391 1.769 1.00 93.62 88 LYS A O 1
ATOM 703 N N . GLN A 1 89 ? -9.927 11.979 0.031 1.00 92.44 89 GLN A N 1
ATOM 704 C CA . GLN A 1 89 ? -11.365 12.182 -0.183 1.00 92.44 89 GLN A CA 1
ATOM 705 C C . GLN A 1 89 ? -12.214 11.657 0.983 1.00 92.44 89 GLN A C 1
ATOM 707 O O . GLN A 1 89 ? -13.229 12.260 1.319 1.00 92.44 89 GLN A O 1
ATOM 712 N N . GLY A 1 90 ? -11.809 10.536 1.589 1.00 86.75 90 GLY A N 1
ATOM 713 C CA . GLY A 1 90 ? -12.535 9.903 2.693 1.00 86.75 90 GLY A CA 1
ATOM 714 C C . GLY A 1 90 ? -12.108 10.353 4.093 1.00 86.75 90 GLY A C 1
ATOM 715 O O . GLY A 1 90 ? -12.767 9.993 5.066 1.00 86.75 90 GLY A O 1
ATOM 716 N N . SER A 1 91 ? -11.007 11.098 4.228 1.00 81.25 91 SER A N 1
ATOM 717 C CA . SER A 1 91 ? -10.487 11.526 5.530 1.00 81.25 91 SER A CA 1
ATOM 718 C C . SER A 1 91 ? -10.945 12.934 5.909 1.00 81.25 91 SER A C 1
ATOM 720 O O . SER A 1 91 ? -10.967 13.841 5.083 1.00 81.25 91 SER A O 1
ATOM 722 N N . SER A 1 92 ? -11.207 13.148 7.197 1.00 86.75 92 SER A N 1
ATOM 723 C CA . SER A 1 92 ? -11.200 14.484 7.814 1.00 86.75 92 SER A CA 1
ATOM 724 C C . SER A 1 92 ? -9.836 14.776 8.454 1.00 86.75 92 SER A C 1
ATOM 726 O O . SER A 1 92 ? -9.768 15.322 9.552 1.00 86.75 92 SER A O 1
ATOM 728 N N . ALA A 1 93 ? -8.755 14.327 7.808 1.00 89.56 93 ALA A N 1
ATOM 729 C CA . ALA A 1 93 ? -7.402 14.446 8.333 1.00 89.56 93 ALA A CA 1
ATOM 730 C C . ALA A 1 93 ? -6.946 15.911 8.380 1.00 89.56 93 ALA A C 1
ATOM 732 O O . ALA A 1 93 ? -7.301 16.729 7.528 1.00 89.56 93 ALA A O 1
ATOM 733 N N . SER A 1 94 ? -6.129 16.235 9.376 1.00 93.94 94 SER A N 1
ATOM 734 C CA . SER A 1 94 ? -5.482 17.539 9.491 1.00 93.94 94 SER A CA 1
ATOM 735 C C . SER A 1 94 ? -4.479 17.779 8.356 1.00 93.94 94 SER A C 1
ATOM 737 O O . SER A 1 94 ? -3.979 16.845 7.725 1.00 93.94 94 SER A O 1
ATOM 739 N N . ALA A 1 95 ? -4.127 19.047 8.122 1.00 94.00 95 ALA A N 1
ATOM 740 C CA . ALA A 1 95 ? -3.111 19.407 7.132 1.00 94.00 95 ALA A CA 1
ATOM 741 C C . ALA A 1 95 ? -1.764 18.700 7.391 1.00 94.00 95 ALA A C 1
ATOM 743 O O . ALA A 1 95 ? -1.120 18.249 6.448 1.00 94.00 95 ALA A O 1
ATOM 744 N N . GLU A 1 96 ? -1.381 18.536 8.662 1.00 95.62 96 GLU A N 1
ATOM 745 C CA . GLU A 1 96 ? -0.152 17.838 9.059 1.00 95.62 96 GLU A CA 1
ATOM 746 C C . GLU A 1 96 ? -0.198 16.340 8.710 1.00 95.62 96 GLU A C 1
ATOM 748 O O . GLU A 1 96 ? 0.786 15.767 8.238 1.00 95.62 96 GLU A O 1
ATOM 753 N N . GLU A 1 97 ? -1.340 15.679 8.916 1.00 94.31 97 GLU A N 1
ATOM 754 C CA . GLU A 1 97 ? -1.517 14.270 8.549 1.00 94.31 97 GLU A CA 1
ATOM 755 C C . GLU A 1 97 ? -1.484 14.073 7.032 1.00 94.31 97 GLU A C 1
ATOM 757 O O . GLU A 1 97 ? -0.865 13.120 6.554 1.00 94.31 97 GLU A O 1
ATOM 762 N N . ILE A 1 98 ? -2.099 14.991 6.278 1.00 94.38 98 ILE A N 1
ATOM 763 C CA . ILE A 1 98 ? -2.049 14.993 4.812 1.00 94.38 98 ILE A CA 1
ATOM 764 C C . ILE A 1 98 ? -0.608 15.152 4.330 1.00 94.38 98 ILE A C 1
ATOM 766 O O . ILE A 1 98 ? -0.168 14.374 3.486 1.00 94.38 98 ILE A O 1
ATOM 770 N N . GLU A 1 99 ? 0.148 16.094 4.895 1.00 96.12 99 GLU A N 1
ATOM 771 C CA . GLU A 1 99 ? 1.548 16.325 4.532 1.00 96.12 99 GLU A CA 1
ATOM 772 C C . GLU A 1 99 ? 2.423 15.093 4.807 1.00 96.12 99 GLU A C 1
ATOM 774 O O . GLU A 1 99 ? 3.176 14.650 3.936 1.00 96.12 99 GLU A O 1
ATOM 779 N N . LYS A 1 100 ? 2.292 14.479 5.991 1.00 96.00 100 LYS A N 1
ATOM 780 C CA . LYS A 1 100 ? 3.021 13.246 6.336 1.00 96.00 100 LYS A CA 1
ATOM 781 C C . LYS A 1 100 ? 2.685 12.107 5.382 1.00 96.00 100 LYS A C 1
ATOM 783 O O . LYS A 1 100 ? 3.572 11.346 4.980 1.00 96.00 100 LYS A O 1
ATOM 788 N N . PHE A 1 101 ? 1.411 11.970 5.030 1.00 95.50 101 PHE A N 1
ATOM 789 C CA . PHE A 1 101 ? 0.983 10.937 4.106 1.00 95.50 101 PHE A CA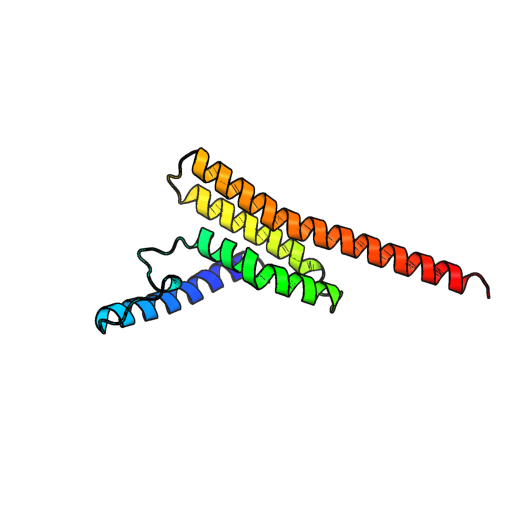 1
ATOM 790 C C . PHE A 1 101 ? 1.513 11.205 2.695 1.00 95.50 101 PHE A C 1
ATOM 792 O O . PHE A 1 101 ? 2.101 10.309 2.096 1.00 95.50 101 PHE A O 1
ATOM 799 N N . ASP A 1 102 ? 1.445 12.441 2.204 1.00 96.75 102 ASP A N 1
ATOM 800 C CA . ASP A 1 102 ? 2.019 12.834 0.915 1.00 96.75 102 ASP A CA 1
ATOM 801 C C . ASP A 1 102 ? 3.528 12.606 0.847 1.00 96.75 102 ASP A C 1
ATOM 803 O O . ASP A 1 102 ? 4.025 12.073 -0.148 1.00 96.75 102 ASP A O 1
ATOM 807 N N . ALA A 1 103 ? 4.263 12.905 1.920 1.00 97.88 103 ALA A N 1
ATOM 808 C CA . ALA A 1 103 ? 5.687 12.601 2.012 1.00 97.88 103 ALA A CA 1
ATOM 809 C C . ALA A 1 103 ? 5.958 11.090 1.886 1.00 97.88 103 ALA A C 1
ATOM 811 O O . ALA A 1 103 ? 6.883 10.668 1.181 1.00 97.88 103 ALA A O 1
ATOM 812 N N . ARG A 1 104 ? 5.123 10.249 2.510 1.00 97.69 104 ARG A N 1
ATOM 813 C CA . ARG A 1 104 ? 5.198 8.790 2.359 1.00 97.69 104 ARG A CA 1
ATOM 814 C C . ARG A 1 104 ? 4.899 8.353 0.925 1.00 97.69 104 ARG A C 1
ATOM 816 O O . ARG A 1 104 ? 5.656 7.559 0.369 1.00 97.69 104 ARG A O 1
ATOM 823 N N . ILE A 1 105 ? 3.848 8.880 0.300 1.00 98.19 105 ILE A N 1
ATOM 824 C CA . ILE A 1 105 ? 3.496 8.568 -1.093 1.00 98.19 105 ILE A CA 1
ATOM 825 C C . ILE A 1 105 ? 4.620 8.994 -2.043 1.00 98.19 105 ILE A C 1
ATOM 827 O O . ILE A 1 105 ? 5.004 8.228 -2.931 1.00 98.19 105 ILE A O 1
ATOM 831 N N . ALA A 1 106 ? 5.221 10.165 -1.830 1.00 98.06 106 ALA A N 1
ATOM 832 C CA . ALA A 1 106 ? 6.370 10.639 -2.594 1.00 98.06 106 ALA A CA 1
ATOM 833 C C . ALA A 1 106 ? 7.582 9.707 -2.443 1.00 98.06 106 ALA A C 1
ATOM 835 O O . ALA A 1 106 ? 8.235 9.381 -3.435 1.00 98.06 106 ALA A O 1
ATOM 836 N N . LYS A 1 107 ? 7.850 9.203 -1.233 1.00 97.81 107 LYS A N 1
ATOM 837 C CA . LYS A 1 107 ? 8.910 8.216 -0.984 1.00 97.81 107 LYS A CA 1
ATOM 838 C C . LYS A 1 107 ? 8.653 6.905 -1.737 1.00 97.81 107 L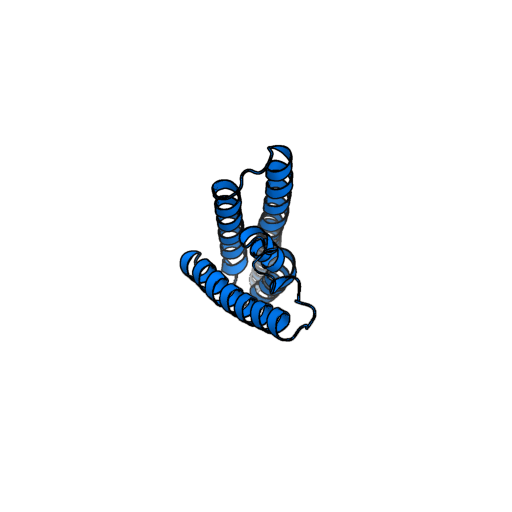YS A C 1
ATOM 840 O O . LYS A 1 107 ? 9.545 6.412 -2.429 1.00 97.81 107 LYS A O 1
ATOM 845 N N . VAL A 1 108 ? 7.444 6.349 -1.635 1.00 97.50 108 VAL A N 1
ATOM 846 C CA . VAL A 1 108 ? 7.080 5.076 -2.286 1.00 97.50 108 VAL A CA 1
ATOM 847 C C . VAL A 1 108 ? 7.102 5.209 -3.811 1.00 97.50 108 VAL A C 1
ATOM 849 O O . VAL A 1 108 ? 7.708 4.393 -4.499 1.00 97.50 108 VAL A O 1
ATOM 852 N N . THR A 1 109 ? 6.511 6.266 -4.363 1.00 97.12 109 THR A N 1
ATOM 853 C CA . THR A 1 109 ? 6.514 6.509 -5.817 1.00 97.12 109 THR A CA 1
ATOM 854 C C . THR A 1 109 ? 7.907 6.866 -6.345 1.00 97.12 109 THR A C 1
ATOM 856 O O . THR A 1 109 ? 8.305 6.422 -7.425 1.00 97.12 109 THR A O 1
ATOM 859 N N . GLY A 1 110 ? 8.696 7.609 -5.565 1.00 96.38 110 GLY A N 1
ATOM 860 C CA . GLY A 1 110 ? 10.090 7.934 -5.858 1.00 96.38 110 GLY A CA 1
ATOM 861 C C . GLY A 1 110 ? 10.981 6.697 -5.954 1.00 96.38 110 GLY A C 1
ATOM 862 O O . GLY A 1 110 ? 11.827 6.629 -6.847 1.00 96.38 110 GLY A O 1
ATOM 863 N N . ARG A 1 111 ? 10.742 5.676 -5.119 1.00 95.44 111 ARG A N 1
ATOM 864 C CA . ARG A 1 111 ? 11.423 4.375 -5.209 1.00 95.44 111 ARG A CA 1
ATOM 865 C C . ARG A 1 111 ? 11.265 3.747 -6.599 1.00 95.44 111 ARG A C 1
ATOM 867 O O . ARG A 1 111 ? 12.268 3.366 -7.202 1.00 95.44 111 ARG A O 1
ATOM 874 N N . PHE A 1 112 ? 10.045 3.709 -7.140 1.00 93.88 112 PHE A N 1
ATOM 875 C CA . PHE A 1 112 ? 9.782 3.155 -8.476 1.00 93.88 112 PHE A CA 1
ATOM 876 C C . PHE A 1 112 ? 10.450 3.959 -9.591 1.00 93.88 112 PHE A C 1
ATOM 878 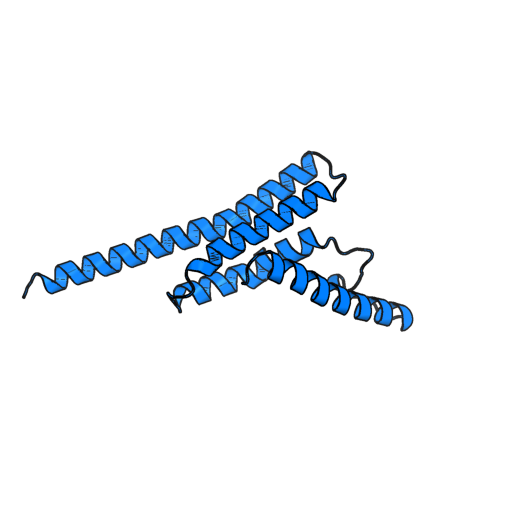O O . PHE A 1 112 ? 11.036 3.379 -10.507 1.00 93.88 112 PHE A O 1
ATOM 885 N N . LYS A 1 113 ? 10.417 5.294 -9.497 1.00 92.06 113 LYS A N 1
ATOM 886 C CA . LYS A 1 113 ? 11.103 6.180 -10.452 1.00 92.06 113 LYS A CA 1
ATOM 887 C C . LYS A 1 113 ? 12.612 5.937 -10.451 1.00 92.06 113 LYS A C 1
ATOM 889 O O . LYS A 1 113 ? 13.198 5.727 -11.511 1.00 92.06 113 LYS A O 1
ATOM 894 N N . ALA A 1 114 ? 13.224 5.904 -9.269 1.00 93.50 114 ALA A N 1
ATOM 895 C CA . ALA A 1 114 ? 14.655 5.667 -9.117 1.00 93.50 114 ALA A CA 1
ATOM 896 C C . ALA A 1 114 ? 15.059 4.276 -9.633 1.00 93.50 114 ALA A C 1
ATOM 898 O O . ALA A 1 114 ? 16.103 4.127 -10.265 1.00 93.50 114 ALA A O 1
ATOM 899 N N . P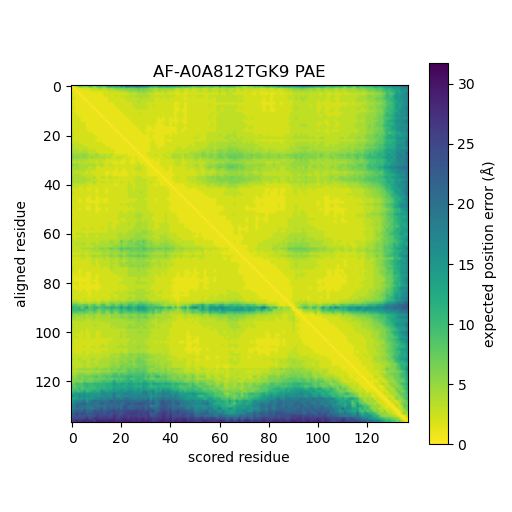HE A 1 115 ? 14.232 3.254 -9.398 1.00 93.38 115 PHE A N 1
ATOM 900 C CA . PHE A 1 115 ? 14.448 1.917 -9.947 1.00 93.38 115 PHE A CA 1
ATOM 901 C C . PHE A 1 115 ? 14.445 1.909 -11.483 1.00 93.38 115 PHE A C 1
ATOM 903 O O . PHE A 1 115 ? 15.381 1.380 -12.086 1.00 93.38 115 PHE A O 1
ATOM 910 N N . ASN A 1 116 ? 13.442 2.528 -12.113 1.00 89.25 116 ASN A N 1
ATOM 911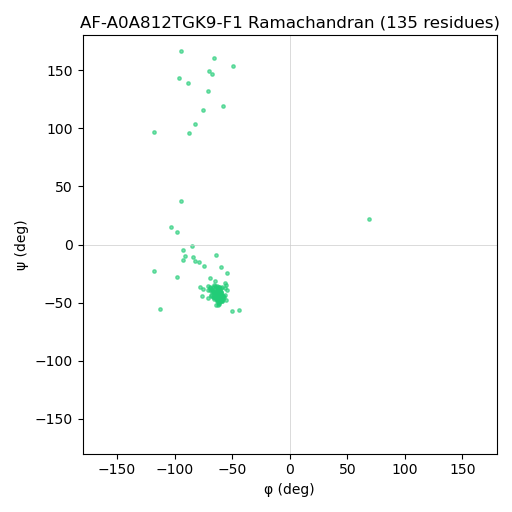 C CA . ASN A 1 116 ? 13.354 2.592 -13.574 1.00 89.25 116 ASN A CA 1
ATOM 912 C C . ASN A 1 116 ? 14.546 3.338 -14.185 1.00 89.25 116 ASN A C 1
ATOM 914 O O . ASN A 1 116 ? 15.157 2.829 -15.119 1.00 89.25 116 ASN A O 1
ATOM 918 N N . GLN A 1 117 ? 14.947 4.472 -13.602 1.00 90.38 117 GLN A N 1
ATOM 919 C CA . GLN A 1 117 ? 16.128 5.218 -14.049 1.00 90.38 117 GLN A CA 1
ATOM 920 C C . GLN A 1 117 ? 17.404 4.369 -13.993 1.00 90.38 117 GLN A C 1
ATOM 922 O O . GLN A 1 117 ? 18.137 4.295 -14.978 1.00 90.38 117 GLN A O 1
ATOM 927 N N . ARG A 1 118 ? 17.659 3.675 -12.872 1.00 91.69 118 ARG A N 1
ATOM 928 C CA . ARG A 1 118 ? 18.827 2.782 -12.750 1.00 91.69 118 ARG A CA 1
ATOM 929 C C . ARG A 1 118 ? 18.801 1.669 -13.795 1.00 91.69 118 ARG A C 1
ATOM 931 O O . ARG A 1 118 ? 19.824 1.373 -14.403 1.00 91.69 118 ARG A O 1
ATOM 938 N N . ARG A 1 119 ? 17.633 1.068 -14.034 1.00 88.12 119 ARG A N 1
ATOM 939 C CA . ARG A 1 119 ? 17.476 0.032 -15.061 1.00 88.12 119 ARG A CA 1
ATOM 940 C C . ARG A 1 119 ? 17.766 0.546 -16.466 1.00 88.12 119 ARG A C 1
ATOM 942 O O . ARG A 1 119 ? 18.470 -0.131 -17.208 1.00 88.12 119 ARG A O 1
ATOM 949 N N . GLU A 1 120 ? 17.234 1.706 -16.836 1.00 86.56 120 GLU A N 1
ATOM 950 C CA . GLU A 1 120 ? 17.458 2.299 -18.159 1.00 86.56 120 GLU A CA 1
ATOM 951 C C . GLU A 1 120 ? 18.938 2.599 -18.406 1.00 86.56 120 GLU A C 1
ATOM 953 O O . GLU A 1 120 ? 19.452 2.296 -19.483 1.00 86.56 120 GLU A O 1
ATOM 958 N N . VAL A 1 121 ? 19.638 3.133 -17.399 1.00 87.69 121 VAL A N 1
ATOM 959 C CA . VAL A 1 121 ? 21.088 3.367 -17.463 1.00 87.69 121 VAL A CA 1
ATOM 960 C C . VAL A 1 121 ? 21.842 2.054 -17.691 1.00 87.69 121 VAL A C 1
ATOM 962 O O . VAL A 1 121 ? 22.653 1.979 -18.613 1.00 87.69 121 VAL A O 1
ATOM 965 N N . ASN A 1 122 ? 21.524 1.000 -16.932 1.00 84.19 122 ASN A N 1
ATOM 966 C CA . ASN A 1 122 ? 22.181 -0.306 -17.062 1.00 84.19 122 ASN A CA 1
ATOM 967 C C . ASN A 1 122 ? 21.964 -0.943 -18.447 1.00 84.19 122 ASN A C 1
ATOM 969 O O . ASN A 1 122 ? 22.885 -1.531 -19.016 1.00 84.19 122 ASN A O 1
ATOM 973 N N . VAL A 1 123 ? 20.757 -0.818 -19.010 1.00 84.00 123 VAL A N 1
ATOM 974 C CA . VAL A 1 123 ? 20.450 -1.318 -20.361 1.00 84.00 123 VAL A CA 1
ATOM 975 C C . VAL A 1 123 ? 21.239 -0.542 -21.416 1.00 84.00 123 VAL A C 1
ATOM 977 O O . VAL A 1 123 ? 21.848 -1.161 -22.285 1.00 84.00 123 VAL A O 1
ATOM 980 N N . ARG A 1 124 ? 21.289 0.795 -21.327 1.00 84.25 124 ARG A N 1
ATOM 981 C CA . ARG A 1 124 ? 22.057 1.629 -22.271 1.00 84.25 124 ARG A CA 1
ATOM 982 C C . ARG A 1 124 ? 23.552 1.310 -22.244 1.00 84.25 124 ARG A C 1
ATOM 984 O O . ARG A 1 124 ? 24.137 1.158 -23.308 1.00 84.25 124 ARG A O 1
ATOM 991 N N . GLN A 1 125 ? 24.140 1.163 -21.055 1.00 83.44 125 GLN A N 1
ATOM 992 C CA . GLN A 1 125 ? 25.551 0.786 -20.900 1.00 83.44 125 GLN A CA 1
ATOM 993 C C . GLN A 1 125 ? 25.847 -0.605 -21.476 1.00 83.44 125 GLN A C 1
ATOM 995 O O . GLN A 1 125 ? 26.886 -0.820 -22.089 1.00 83.44 125 GLN A O 1
ATOM 1000 N N . SER A 1 126 ? 24.920 -1.552 -21.325 1.00 81.50 126 SER A N 1
ATOM 1001 C CA . S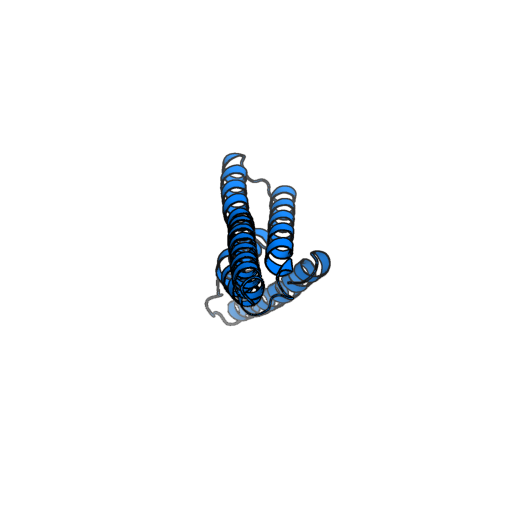ER A 1 126 ? 25.087 -2.901 -21.879 1.00 81.50 126 SER A CA 1
ATOM 1002 C C . SER A 1 126 ? 25.050 -2.896 -23.414 1.00 81.50 126 SER A C 1
ATOM 1004 O O . SER A 1 126 ? 25.839 -3.588 -24.053 1.00 81.50 126 SER A O 1
ATOM 1006 N N . LEU A 1 127 ? 24.170 -2.085 -24.011 1.00 81.38 127 LEU A N 1
ATOM 1007 C CA . LEU A 1 127 ? 24.063 -1.937 -25.466 1.00 81.38 127 LEU A CA 1
ATOM 1008 C C . LEU A 1 127 ? 25.273 -1.212 -26.077 1.00 81.38 127 LEU A C 1
ATOM 1010 O O . LEU A 1 127 ? 25.720 -1.605 -27.153 1.00 81.38 127 LEU A O 1
ATOM 1014 N N . SER A 1 128 ? 25.829 -0.195 -25.404 1.00 79.75 128 SER A N 1
ATOM 1015 C CA . SER A 1 128 ? 27.032 0.498 -25.894 1.00 79.75 128 SER A CA 1
ATOM 1016 C C . SER A 1 128 ? 28.243 -0.438 -25.937 1.00 79.75 128 SER A C 1
ATOM 1018 O O . SER A 1 128 ? 28.911 -0.513 -26.965 1.00 79.75 128 SER A O 1
ATOM 1020 N N . VAL A 1 129 ? 28.450 -1.242 -24.887 1.00 77.62 129 VAL A N 1
ATOM 1021 C CA . VAL A 1 129 ? 29.531 -2.244 -24.838 1.00 77.62 129 VAL A CA 1
ATOM 1022 C C . VAL A 1 129 ? 29.383 -3.289 -25.952 1.00 77.62 129 VAL A C 1
ATOM 1024 O O . VAL A 1 129 ? 30.362 -3.654 -26.594 1.00 77.62 129 VAL A O 1
ATOM 1027 N N . GLN A 1 130 ? 28.162 -3.751 -26.243 1.00 72.25 130 GLN A N 1
ATOM 1028 C CA . GLN A 1 130 ? 27.928 -4.701 -27.341 1.00 72.25 130 GLN A CA 1
ATOM 1029 C C . GLN A 1 130 ? 28.224 -4.104 -28.727 1.00 72.25 130 GLN A C 1
ATOM 1031 O O . GLN A 1 130 ? 28.701 -4.821 -29.611 1.00 72.25 130 GLN A O 1
ATOM 1036 N N . SER A 1 131 ? 27.956 -2.808 -28.924 1.00 73.25 131 SER A N 1
ATOM 1037 C CA . SER A 1 131 ? 28.238 -2.120 -30.191 1.00 73.25 131 SER A CA 1
ATOM 1038 C C . SER A 1 131 ? 29.733 -1.906 -30.445 1.00 73.25 131 SER A C 1
ATOM 1040 O O . SER A 1 131 ? 30.168 -2.055 -31.582 1.00 73.25 131 SER A O 1
ATOM 1042 N N . GLU A 1 132 ? 30.520 -1.642 -29.397 1.00 73.69 132 GLU A N 1
ATOM 1043 C CA . GLU A 1 132 ? 31.980 -1.499 -29.485 1.00 73.69 132 GLU A CA 1
ATOM 1044 C C . GLU A 1 132 ? 32.642 -2.831 -29.863 1.00 73.69 132 GLU A C 1
ATOM 1046 O O . GLU A 1 132 ? 33.432 -2.882 -30.800 1.00 73.69 132 GLU A O 1
ATOM 1051 N N . VAL A 1 133 ? 32.227 -3.936 -29.233 1.00 69.94 133 VAL A N 1
ATOM 1052 C CA . VAL A 1 133 ? 32.744 -5.286 -29.536 1.00 69.94 133 VAL A CA 1
ATOM 1053 C C . VAL A 1 133 ? 32.390 -5.748 -30.957 1.00 69.94 133 VAL A C 1
ATOM 1055 O O . VAL A 1 133 ? 33.144 -6.495 -31.573 1.00 69.94 133 VAL A O 1
ATOM 1058 N N . SER A 1 134 ? 31.249 -5.314 -31.499 1.00 70.19 134 SER A N 1
ATOM 1059 C CA . S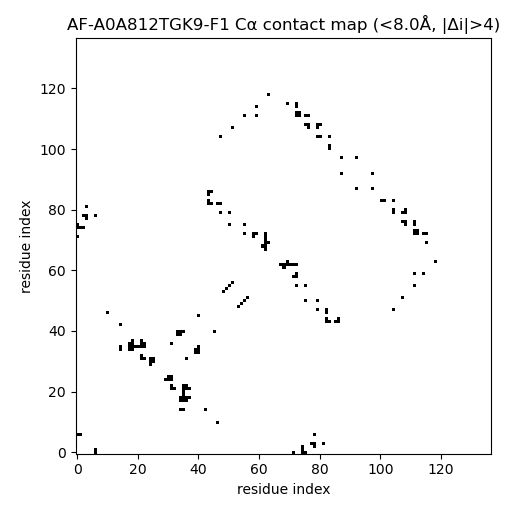ER A 1 134 ? 30.800 -5.718 -32.842 1.00 70.19 134 SER A CA 1
ATOM 1060 C C . SER A 1 134 ? 31.443 -4.907 -33.976 1.00 70.19 134 SER A C 1
ATOM 1062 O O . SER A 1 134 ? 31.325 -5.307 -35.130 1.00 70.19 134 SER A O 1
ATOM 1064 N N . GLY A 1 135 ? 32.079 -3.769 -33.671 1.00 60.78 135 GLY A N 1
ATOM 1065 C CA . GLY A 1 135 ? 32.735 -2.893 -34.649 1.00 60.78 135 GLY A CA 1
ATOM 1066 C C . GLY A 1 135 ? 34.227 -3.173 -34.873 1.00 60.78 135 GLY A C 1
ATOM 1067 O O . GLY A 1 135 ? 34.827 -2.540 -35.737 1.00 60.78 135 GLY A O 1
ATOM 1068 N N . GLU A 1 136 ? 34.826 -4.093 -34.109 1.00 57.16 136 GLU A N 1
ATOM 1069 C CA . GLU A 1 136 ? 36.246 -4.479 -34.204 1.00 57.16 136 GLU A CA 1
ATOM 1070 C C . GLU A 1 136 ? 36.497 -5.759 -35.042 1.00 57.16 136 GLU A C 1
ATOM 1072 O O . GLU A 1 136 ? 37.615 -6.279 -35.051 1.00 57.16 136 GLU A O 1
ATOM 1077 N N . LEU A 1 137 ? 35.486 -6.257 -35.769 1.00 45.66 137 LEU A N 1
ATOM 1078 C CA . LEU A 1 137 ? 35.575 -7.369 -36.736 1.00 45.66 137 LEU A CA 1
ATOM 1079 C C . LEU A 1 137 ? 35.296 -6.882 -38.163 1.00 45.66 137 LEU A C 1
ATOM 1081 O O . LEU A 1 137 ? 35.986 -7.376 -39.083 1.00 45.66 137 LEU A O 1
#

Secondary structure (DSSP, 8-state):
---HHHHHHHHHHHHHHHHHHHHHHHHTTPPPPTTT-TTT--HHHHHHHHIIIIIHHHHHHHHHH-GGGTTHHHHHHHHHHHHHHHHHHH----HHHHHHHHHHHHHHHHHHHHHHHHHHHHHHHHHHHHHHHHT--

Solvent-accessible surface area (backbone atoms only — not comparable to full-atom values): 7516 Å² total; per-residue (Å²): 129,63,62,55,75,58,48,53,52,51,49,50,56,54,45,53,52,32,26,54,50,19,54,51,25,53,76,70,74,42,88,57,50,77,79,15,34,72,92,71,52,53,64,41,63,52,53,46,47,45,40,59,74,53,46,44,62,50,44,52,53,46,25,69,77,38,66,92,41,57,59,40,44,59,50,49,36,52,45,48,49,53,35,50,51,52,40,58,75,73,45,93,67,51,72,66,55,51,49,56,48,50,54,49,50,48,52,53,35,45,50,35,53,54,50,51,54,54,50,53,52,54,52,52,55,53,52,51,54,52,53,57,66,66,71,78,117

Foldseek 3Di:
DDAQVVVVVVLVVVLVVLLVVQVVCVVVVHDRDQSNPPVRDPSLVVVLVCLQPPVVVVLLVCCVVPVVSLCVLVRSLVNNVVSLVVCVVPDPDDPVVNVVSVVSSCVSNVSSVVSSVVVVVVVVVVVVVVVVVVVVD

Nearest PDB structures (foldseek):
  3itu-assembly6_B  TM=9.206E-01  e=6.669E-03  Homo sapiens
  5tz3-assembly3_C  TM=8.599E-01  e=4.127E-03  Homo sapiens
  6c7d-assembly1_A  TM=8.638E-01  e=4.353E-03  Homo sapiens
  5vp0-assembly1_C-3  TM=9.159E-01  e=1.022E-02  Homo sapiens
  5xkm-assembly3_F  TM=9.129E-01  e=1.078E-02  Homo sapiens

Organism: NCBI:txid1628268

Sequence (137 aa):
MKPWAICEHLADLCLEEFFAQGDKEKELGIPVQMLNDRDKVNRPNSQVGFIEFVIAPLAEQMAMIFPGLSFLPANLSANTQNWAEIWKQGSSASAEEIEKFDARIAKVTGRFKAFNQRREVNVRQSLSVQSEVSGEL

pLDDT: mean 92.52, std 8.55, range [45.66, 98.38]